Protein 1ZLM (pdb70)

Organism: Homo sapiens (NCBI:txid9606)

Nearest PDB structures (foldseek):
  1zlm-assembly1_A  TM=1.018E+00  e=2.140E-10  Homo sapiens
  1x2k-assembly1_A  TM=9.490E-01  e=5.103E-09  Homo sapiens
  5vei-assembly1_A  TM=9.162E-01  e=1.196E-05  Homo sapiens
  4lnp-a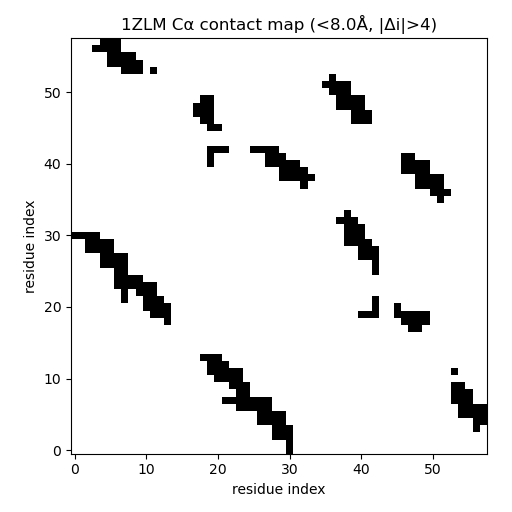ssembly1_A  TM=9.421E-01  e=3.712E-05  Homo sapiens
  4rtt-assembly2_B-2  TM=9.360E-01  e=6.180E-05  Homo sapiens

GO terms:
  GO:0001503 ossification (P, TAS)
  GO:0007165 signal transduction (P, TAS)
  GO:1904813 ficolin-1-rich granule lumen (C, TAS)
  GO:0034774 secretory granule lumen (C, TAS)
  GO:0005576 extracellular region (C, TAS)
  GO:0005515 protein binding (F, IPI)
  GO:0005576 extracellular region (C, HDA)
  GO:0005829 cytosol (C, IDA)

Sequence (58 aa):
GQVKVFRALYTFEPRTP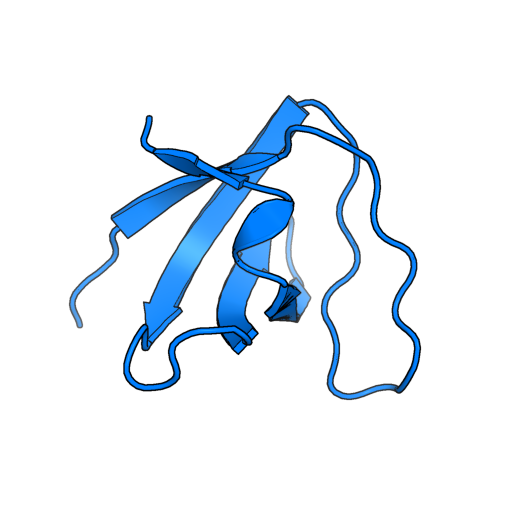DELYFEEGDIIYITDMSDTNWWKGTSKGRTGLIPSNYVAEQ

B-factor: mean 21.81, std 13.43, range [8.19, 72.54]

CATH classification: 2.30.30.40

Secondary structure (DSSP, 8-state):
---EEEEESS-B--SSTTBPPB-TT-EEEEEE--SSSEEEEEETTEEEEEEGGGEEE-

InterPro domains:
  IPR001452 SH3 domain [PF00018] (18-63)
  IPR001452 SH3 domain [PR00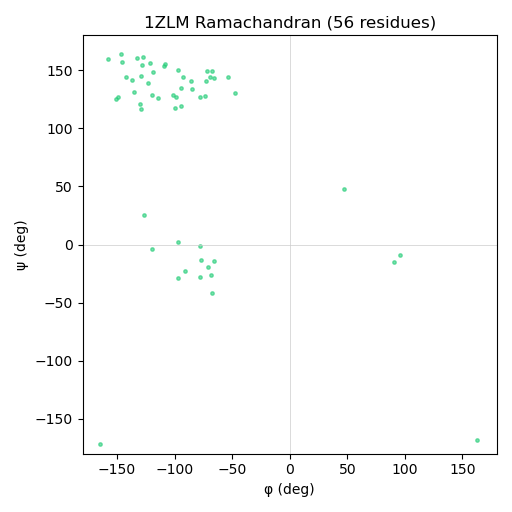452] (15-25)
  IPR001452 SH3 domain [PR00452] (29-44)
  IPR001452 SH3 domain [PR00452] (46-55)
  IPR001452 SH3 domain [PR00452] (57-69)
  IPR001452 SH3 domain [PS50002] (12-71)
  IPR001452 SH3 domain [SM00326] (15-70)
  IPR002110 Ankyrin repeat [PF12796] (77-169)
  IPR002110 Ankyrin repeat [PR01415] (106-121)
  IPR002110 Ankyrin repeat [PR01415] (155-169)
  IPR002110 Ankyrin repeat [PS50088] (139-171)
  IPR002110 Ankyrin repeat [SM00248] (72-101)
  IPR002110 Ankyrin repeat [SM00248] (105-135)
  IPR002110 Ankyrin repeat [SM00248] (139-168)
  IPR036028 SH3-like domain superfamily [SSF50044] (4-73)
  IPR036770 Ankyrin repeat-containing domain superfamily [G3DSA:1.25.40.20] (75-190)
  IPR036770 Ankyrin repeat-containing domain superfamily [SSF48403] (71-183)

Foldseek 3Di:
DDKFKKFFCAFDDDPDPQADGDGHGWIWIFDACPDPFWTWTDTDPDTHIDGPVGIDGD

Structure (mmCIF, N/CA/C/O backbone):
data_1ZLM
#
_entry.id   1ZLM
#
_cell.length_a   36.810
_cell.length_b   80.480
_cell.length_c   49.160
_cell.angle_alpha   90.00
_cell.angle_beta   90.00
_cell.angle_gamma   90.00
#
_symmetry.space_group_name_H-M   'C 2 2 21'
#
loop_
_entity.id
_entity.type
_entity.pdbx_description
1 polymer 'Osteoclast stimulating factor 1'
2 water water
#
loop_
_atom_site.group_PDB
_atom_site.id
_atom_site.type_symbol
_atom_site.label_atom_id
_atom_site.label_alt_id
_atom_site.label_comp_id
_atom_site.label_asym_id
_atom_site.label_entity_id
_atom_site.label_seq_id
_atom_site.pdbx_PDB_ins_code
_atom_site.Cartn_x
_atom_site.Cartn_y
_atom_site.Cartn_z
_atom_site.occupancy
_atom_site.B_iso_or_equiv
_atom_site.auth_seq_id
_atom_site.auth_comp_id
_atom_site.auth_asym_id
_atom_site.auth_atom_id
_atom_site.pdbx_PDB_model_num
ATOM 1 N N . GLY A 1 1 ? 29.092 -78.463 94.221 1.00 36.49 12 GLY A N 1
ATOM 2 C CA . GLY A 1 1 ? 27.946 -77.607 94.582 1.00 30.74 12 GLY A CA 1
ATOM 3 C C . GLY A 1 1 ? 26.647 -78.117 94.012 1.00 24.68 12 GLY A C 1
ATOM 4 O O . GLY A 1 1 ? 25.570 -77.702 94.483 1.00 26.66 12 GLY A O 1
ATOM 5 N N . GLN A 1 2 ? 26.645 -78.973 92.976 1.00 22.02 13 GLN A N 1
ATOM 6 C CA . GLN A 1 2 ? 25.337 -79.422 92.514 1.00 22.62 13 GLN A CA 1
ATOM 7 C C . GLN A 1 2 ? 24.628 -80.395 93.451 1.00 21.37 13 GLN A C 1
ATOM 8 O O . GLN A 1 2 ? 25.273 -81.183 94.169 1.00 25.23 13 GLN A O 1
ATOM 14 N N . VAL A 1 3 ? 23.311 -80.351 93.458 1.00 20.31 14 VAL A N 1
ATOM 15 C CA . VAL A 1 3 ? 22.417 -81.174 94.289 1.00 18.59 14 VAL A CA 1
ATOM 16 C C . VAL A 1 3 ? 21.281 -81.696 93.427 1.00 18.76 14 VAL A C 1
ATOM 17 O O . VAL A 1 3 ? 20.693 -80.940 92.665 1.00 21.95 14 VAL A O 1
ATOM 21 N N . LYS A 1 4 ? 20.988 -82.990 93.481 1.00 18.83 15 LYS A N 1
ATOM 22 C CA . LYS A 1 4 ? 19.853 -83.575 92.777 1.00 18.33 15 LYS A CA 1
ATOM 23 C C . LYS A 1 4 ? 18.915 -84.188 93.831 1.00 17.74 15 LYS A C 1
ATOM 24 O O . LYS A 1 4 ? 19.390 -84.673 94.848 1.00 19.42 15 LYS A O 1
ATOM 30 N N . VAL A 1 5 ? 17.627 -84.204 93.592 1.00 16.35 16 VAL A N 1
ATOM 31 C CA . VAL A 1 5 ? 16.668 -84.540 94.620 1.00 16.62 16 VAL A CA 1
ATOM 32 C C . VAL A 1 5 ? 15.952 -85.828 94.273 1.00 15.54 16 VAL A C 1
ATOM 33 O O . VAL A 1 5 ? 15.382 -85.976 93.189 1.00 16.89 16 VAL A O 1
ATOM 37 N N . PHE A 1 6 ? 15.994 -86.766 95.212 1.00 15.29 17 PHE A N 1
ATOM 38 C CA . PHE A 1 6 ? 15.449 -88.109 95.063 1.00 14.60 17 PHE A CA 1
ATOM 39 C C . PHE A 1 6 ? 14.505 -88.446 96.203 1.00 13.26 17 PHE A C 1
ATOM 40 O O . PHE A 1 6 ? 14.578 -87.848 97.264 1.00 15.46 17 PHE A O 1
ATOM 48 N N . ARG A 1 7 ? 13.667 -89.453 96.000 1.00 13.96 18 ARG A N 1
ATOM 49 C CA . ARG A 1 7 ? 12.811 -89.958 97.046 1.00 13.42 18 ARG A CA 1
ATOM 50 C C . ARG A 1 7 ? 13.095 -91.459 97.223 1.00 11.00 18 ARG A C 1
ATOM 51 O O . ARG A 1 7 ? 13.266 -92.162 96.245 1.00 13.31 18 ARG A O 1
ATOM 59 N N . ALA A 1 8 ? 13.118 -91.854 98.482 1.00 10.68 19 ALA A N 1
ATOM 60 C CA . ALA A 1 8 ? 13.341 -93.257 98.781 1.00 10.13 19 ALA A CA 1
ATOM 61 C C . ALA A 1 8 ? 12.132 -94.121 98.465 1.00 10.03 19 ALA A C 1
ATOM 62 O O . ALA A 1 8 ? 11.010 -93.911 98.939 1.00 10.96 19 ALA A O 1
ATOM 64 N N . LEU A 1 9 ? 12.347 -95.182 97.687 1.00 10.51 20 LEU A N 1
ATOM 65 C CA . LEU A 1 9 ? 11.345 -96.199 97.369 1.00 11.00 20 LEU A CA 1
ATOM 66 C C . LEU A 1 9 ? 11.126 -97.189 98.508 1.00 10.21 20 LEU A C 1
ATOM 67 O O . LEU A 1 9 ? 10.022 -97.742 98.617 1.00 10.83 20 LEU A O 1
ATOM 72 N N . TYR A 1 10 ? 12.147 -97.402 99.324 1.00 9.87 21 TYR A N 1
ATOM 73 C CA . TYR A 1 10 ? 12.153 -98.378 100.406 1.00 10.32 21 TYR A CA 1
ATOM 74 C C . TYR A 1 10 ? 12.978 -97.835 101.557 1.00 9.28 21 TYR A C 1
ATOM 75 O O . TYR A 1 10 ? 13.833 -96.970 101.325 1.00 10.64 21 TYR A O 1
ATOM 84 N N . THR A 1 11 ? 12.755 -98.299 102.778 1.00 9.46 22 THR A N 1
ATOM 85 C CA . THR A 1 11 ? 13.675 -98.028 103.871 1.00 9.55 22 THR A CA 1
ATOM 86 C C . THR A 1 11 ? 14.975 -98.764 103.671 1.00 9.16 22 THR A C 1
ATOM 87 O O . THR A 1 11 ? 14.990 -99.911 103.169 1.00 11.26 22 THR A O 1
ATOM 91 N N . PHE A 1 12 ? 16.078 -98.167 104.058 1.00 9.14 23 PHE A N 1
ATOM 92 C CA . PHE A 1 12 ? 17.420 -98.741 103.918 1.00 9.05 23 PHE A CA 1
ATOM 93 C C . PHE A 1 12 ? 18.154 -98.647 105.265 1.00 8.83 23 PHE A C 1
ATOM 94 O O . PHE A 1 12 ? 18.372 -97.539 105.787 1.00 9.19 23 PHE A O 1
ATOM 102 N N . GLU A 1 13 ? 18.547 -99.809 105.755 1.00 8.91 24 GLU A N 1
ATOM 103 C CA . GLU A 1 13 ? 19.396 -99.930 106.942 1.00 9.61 24 GLU A CA 1
ATOM 104 C C . GLU A 1 13 ? 20.846 -100.034 106.523 1.00 9.81 24 GLU A C 1
ATOM 105 O O . GLU A 1 13 ? 21.212 -100.981 105.828 1.00 11.13 24 GLU A O 1
ATOM 111 N N . PRO A 1 14 ? 21.704 -99.110 106.921 1.00 9.26 25 PRO A N 1
ATOM 112 C CA . PRO A 1 14 ? 23.102 -99.182 106.519 1.00 10.28 25 PRO A CA 1
ATOM 113 C C . PRO A 1 14 ? 23.755 -100.516 106.848 1.00 10.12 25 PRO A C 1
ATOM 114 O O . PRO A 1 14 ? 23.503 -101.096 107.909 1.00 11.90 25 PRO A O 1
ATOM 118 N N . ARG A 1 15 ? 24.633 -100.917 105.937 1.00 11.16 26 ARG A N 1
ATOM 119 C CA . ARG A 1 15 ? 25.404 -102.160 106.142 1.00 12.22 26 ARG A CA 1
ATOM 120 C C . ARG A 1 15 ? 26.711 -101.868 106.848 1.00 12.66 26 ARG A C 1
ATOM 121 O O . ARG A 1 15 ? 27.345 -102.790 107.394 1.00 16.18 26 ARG A O 1
ATOM 129 N N . THR A 1 16 ? 27.190 -100.624 106.754 1.00 12.65 27 THR A N 1
ATOM 130 C CA . THR A 1 16 ? 28.466 -100.181 107.321 1.00 13.23 27 THR A CA 1
ATOM 131 C C . THR A 1 16 ? 28.262 -98.729 107.755 1.00 13.41 27 THR A C 1
ATOM 132 O O . THR A 1 16 ? 27.314 -98.066 107.319 1.00 12.73 27 THR A O 1
ATOM 136 N N . PRO A 1 17 ? 29.164 -98.208 108.583 1.00 14.43 28 PRO A N 1
ATOM 137 C CA . PRO A 1 17 ? 29.028 -96.826 109.024 1.00 16.08 28 PRO A CA 1
ATOM 138 C C . PRO A 1 17 ? 29.181 -95.803 107.914 1.00 14.12 28 PRO A C 1
ATOM 139 O O . PRO A 1 17 ? 28.868 -94.636 108.114 1.00 16.51 28 PRO A O 1
ATOM 143 N N . ASP A 1 18 ? 29.704 -96.218 106.731 1.00 14.31 29 ASP A N 1
ATOM 144 C CA . ASP A 1 18 ? 29.776 -95.259 105.596 1.00 14.62 29 ASP A CA 1
ATOM 145 C C . ASP A 1 18 ? 28.442 -95.032 104.898 1.00 11.84 29 ASP A C 1
ATOM 146 O O . ASP A 1 18 ? 28.320 -94.139 104.064 1.00 13.65 29 ASP A O 1
ATOM 151 N N . GLU A 1 19 ? 27.455 -95.881 105.184 1.00 10.61 30 GLU A N 1
ATOM 152 C CA . GLU A 1 19 ? 26.191 -95.873 104.442 1.00 9.46 30 GLU A CA 1
ATOM 153 C C . GLU A 1 19 ? 25.150 -95.058 105.218 1.00 9.74 30 GLU A C 1
ATOM 154 O O . GLU A 1 19 ? 25.192 -94.957 106.458 1.00 11.77 30 GLU A O 1
ATOM 160 N N . LEU A 1 20 ? 24.244 -94.454 104.487 1.00 9.02 31 LEU A N 1
ATOM 161 C CA . LEU A 1 20 ? 23.265 -93.506 105.020 1.00 9.13 31 LEU A CA 1
ATOM 162 C C . LEU A 1 20 ? 21.934 -94.191 105.252 1.00 8.69 31 LEU A C 1
ATOM 163 O O . LEU A 1 20 ? 21.319 -94.745 104.336 1.00 9.34 31 LEU A O 1
ATOM 168 N N . TYR A 1 21 ? 21.404 -94.055 106.473 1.00 8.27 32 TYR A N 1
ATOM 169 C CA . TYR A 1 21 ? 20.048 -94.512 106.791 1.00 8.45 32 TYR A CA 1
ATOM 170 C C . TYR A 1 21 ? 19.019 -93.624 106.177 1.00 8.46 32 TYR A C 1
ATOM 171 O O . TYR A 1 21 ? 19.119 -92.391 106.191 1.00 9.10 32 TYR A O 1
ATOM 180 N N . PHE A 1 22 ? 17.931 -94.243 105.679 1.00 8.19 33 PHE A N 1
ATOM 181 C CA . PHE A 1 22 ? 16.752 -93.441 105.302 1.00 8.99 33 PHE A CA 1
ATOM 182 C C . PHE A 1 22 ? 15.533 -94.334 105.315 1.00 8.62 33 PHE A C 1
ATOM 183 O O . PHE A 1 22 ? 15.654 -95.560 105.259 1.00 9.13 33 PHE A O 1
ATOM 191 N N . GLU A 1 23 ? 14.367 -93.721 105.416 1.00 8.79 34 GLU A N 1
ATOM 192 C CA . GLU A 1 23 ? 13.094 -94.441 105.429 1.00 9.16 34 GLU A CA 1
ATOM 193 C C . GLU A 1 23 ? 12.346 -94.202 104.134 1.00 9.32 34 GLU A C 1
ATOM 194 O O . GLU A 1 23 ? 12.469 -93.164 103.480 1.00 10.21 34 GLU A O 1
ATOM 200 N N . GLU A 1 24 ? 11.496 -95.185 103.792 1.00 9.72 35 GLU A N 1
ATOM 201 C CA . GLU A 1 24 ? 10.625 -95.088 102.619 1.00 10.49 35 GLU A CA 1
ATOM 202 C C . GLU A 1 24 ? 9.903 -93.742 102.581 1.00 10.30 35 GLU A C 1
ATOM 203 O O . GLU A 1 24 ? 9.309 -93.350 103.597 1.00 11.58 35 GLU A O 1
ATOM 209 N N . GLY A 1 25 ? 9.937 -93.059 101.443 1.00 11.02 36 GLY A N 1
ATOM 210 C CA . GLY A 1 25 ? 9.278 -91.740 101.306 1.00 12.79 36 GLY A CA 1
ATOM 211 C C . GLY A 1 25 ? 10.171 -90.572 101.647 1.00 12.44 36 GLY A C 1
ATOM 212 O O . GLY A 1 25 ? 9.810 -89.423 101.313 1.00 14.95 36 GLY A O 1
ATOM 213 N N . ASP A 1 26 ? 11.323 -90.808 102.319 1.00 11.45 37 ASP A N 1
ATOM 214 C CA . ASP A 1 26 ? 12.180 -89.662 102.654 1.00 12.37 37 ASP A CA 1
ATOM 215 C C . ASP A 1 26 ? 12.786 -89.037 101.407 1.00 11.49 37 ASP A C 1
ATOM 216 O 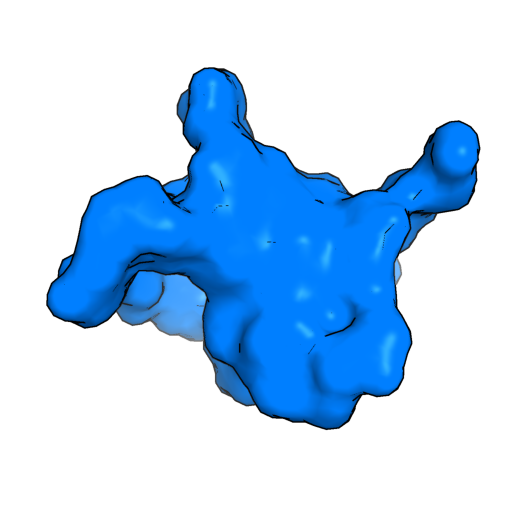O . ASP A 1 26 ? 13.050 -89.702 100.383 1.00 12.60 37 ASP A O 1
ATOM 221 N N . ILE A 1 27 ? 13.024 -87.747 101.460 1.00 12.72 38 ILE A N 1
ATOM 222 C CA . ILE A 1 27 ? 13.796 -87.047 100.408 1.00 13.65 38 ILE A CA 1
ATOM 223 C C . ILE A 1 27 ? 15.262 -87.182 100.712 1.00 13.44 38 ILE A C 1
ATOM 224 O O . ILE A 1 27 ? 15.753 -87.018 101.841 1.00 15.95 38 ILE A O 1
ATOM 229 N N . ILE A 1 28 ? 16.008 -87.531 99.657 1.00 13.82 39 ILE A N 1
ATOM 230 C CA . ILE A 1 28 ? 17.472 -87.679 99.707 1.00 13.14 39 ILE A CA 1
ATOM 231 C C . ILE A 1 28 ? 18.078 -86.693 98.716 1.00 12.50 39 ILE A C 1
ATOM 232 O O . ILE A 1 28 ? 17.695 -86.661 97.553 1.00 14.49 39 ILE A O 1
ATOM 237 N N . TYR A 1 29 ? 19.037 -85.907 99.181 1.00 13.39 40 TYR A N 1
ATOM 238 C CA . TYR A 1 29 ? 19.723 -84.920 98.367 1.00 13.92 40 TYR A CA 1
ATOM 239 C C . TYR A 1 29 ? 21.037 -85.553 97.956 1.00 14.13 40 TYR A C 1
ATOM 240 O O . TYR A 1 29 ? 21.866 -85.857 98.806 1.00 15.98 40 TYR A O 1
ATOM 249 N N . ILE A 1 30 ? 21.249 -85.747 96.671 1.00 14.94 41 ILE A N 1
ATOM 250 C CA . ILE A 1 30 ? 22.399 -86.444 96.141 1.00 14.49 41 ILE A CA 1
ATOM 251 C C . ILE A 1 30 ? 23.437 -85.464 95.611 1.00 15.33 41 ILE A C 1
ATOM 252 O O . ILE A 1 30 ? 23.112 -84.587 94.822 1.00 17.53 41 ILE A O 1
ATOM 257 N N . THR A 1 31 ? 24.693 -85.616 96.040 1.00 17.62 42 THR A N 1
ATOM 258 C CA . THR A 1 31 ? 25.754 -84.713 95.644 1.00 18.49 42 THR A CA 1
ATOM 259 C C . THR A 1 31 ? 26.863 -85.436 94.903 1.00 20.26 42 THR A C 1
ATOM 260 O O . THR A 1 31 ? 27.790 -84.800 94.426 1.00 23.14 42 THR A O 1
ATOM 264 N N . ASP A 1 32 ? 26.849 -86.730 94.747 1.00 19.47 43 ASP A N 1
ATOM 265 C CA . ASP A 1 32 ? 27.828 -87.440 93.897 1.00 18.95 43 ASP A CA 1
ATOM 266 C C . ASP A 1 32 ? 27.166 -88.693 93.355 1.00 17.71 43 ASP A C 1
ATOM 267 O O . ASP A 1 32 ? 26.738 -89.532 94.138 1.00 19.49 43 ASP A O 1
ATOM 272 N N . MET A 1 33 ? 27.158 -88.858 92.049 1.00 20.01 44 MET A N 1
ATOM 273 C CA . MET A 1 33 ? 26.563 -89.960 91.308 1.00 22.27 44 MET A CA 1
ATOM 274 C C . MET A 1 33 ? 27.603 -90.580 90.378 1.00 23.61 44 MET A C 1
ATOM 275 O O . MET A 1 33 ? 27.287 -91.244 89.378 1.00 24.31 44 MET A O 1
ATOM 280 N N . SER A 1 34 ? 28.880 -90.444 90.719 1.00 21.60 45 SER A N 1
ATOM 281 C CA . SER A 1 34 ? 29.946 -91.006 89.851 1.00 24.38 45 SER A CA 1
ATOM 282 C C . SER A 1 34 ? 30.049 -92.531 89.754 1.00 21.83 45 SER A C 1
ATOM 283 O O . SER A 1 34 ? 30.579 -93.067 88.766 1.00 25.32 45 SER A O 1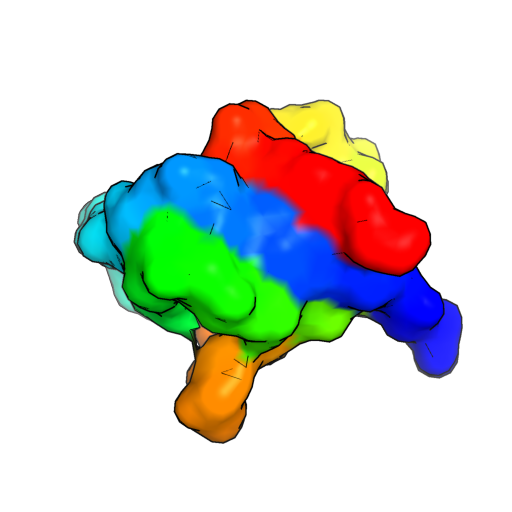
ATOM 286 N N . ASP A 1 35 ? 29.614 -93.225 90.758 1.00 19.73 46 ASP A N 1
ATOM 287 C CA . ASP A 1 35 ? 29.460 -94.664 90.776 1.00 18.86 46 ASP A CA 1
ATOM 288 C C . ASP A 1 35 ? 28.037 -95.041 90.354 1.00 22.13 46 ASP A C 1
ATOM 289 O O . ASP A 1 35 ? 27.074 -94.341 90.725 1.00 22.91 46 ASP A O 1
ATOM 294 N N . THR A 1 36 ? 27.844 -96.138 89.638 1.00 18.84 47 THR A N 1
ATOM 295 C CA . THR A 1 36 ? 26.502 -96.546 89.186 1.00 17.87 47 THR A CA 1
ATOM 296 C C . THR A 1 36 ? 25.598 -96.955 90.338 1.00 15.70 47 THR A C 1
ATOM 297 O O . THR A 1 36 ? 24.376 -96.620 90.336 1.00 16.90 47 THR A O 1
ATOM 301 N N . ASN A 1 37 ? 26.170 -97.702 91.303 1.00 16.05 48 ASN A N 1
ATOM 302 C CA . ASN A 1 37 ? 25.340 -98.331 92.328 1.00 14.70 48 ASN A CA 1
ATOM 303 C C . ASN A 1 37 ? 25.237 -97.565 93.64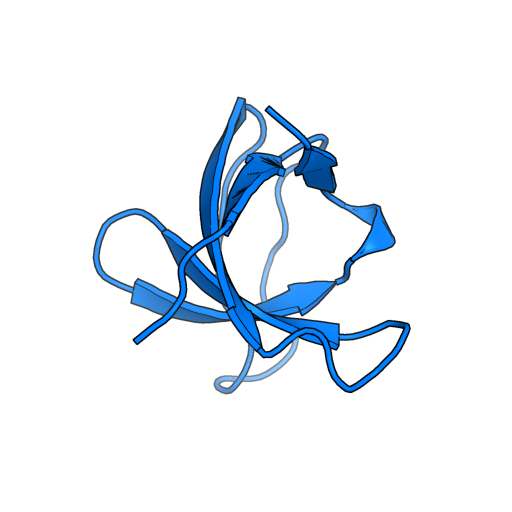3 1.00 13.09 48 ASN A C 1
ATOM 304 O O . ASN A 1 37 ? 24.260 -97.788 94.351 1.00 13.19 48 ASN A O 1
ATOM 309 N N . TRP A 1 38 ? 26.251 -96.796 94.010 1.00 12.86 49 TRP A N 1
ATOM 310 C CA . TRP A 1 38 ? 26.330 -96.193 95.343 1.00 12.35 49 TRP A CA 1
ATOM 311 C C . TRP A 1 38 ? 26.609 -94.722 95.204 1.00 13.10 49 TRP A C 1
ATOM 312 O O . TRP A 1 38 ? 27.639 -94.326 94.620 1.00 14.80 49 TRP A O 1
ATOM 323 N N . TRP A 1 39 ? 25.657 -93.896 95.653 1.00 12.63 50 TRP A N 1
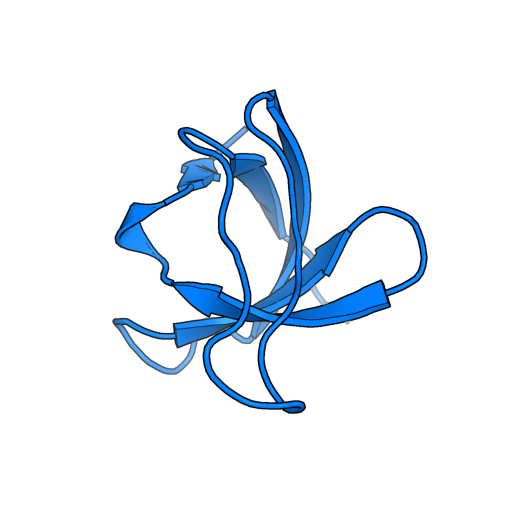ATOM 324 C CA . TRP A 1 39 ? 25.726 -92.442 95.520 1.00 12.40 50 TRP A CA 1
ATOM 325 C C . TRP A 1 39 ? 25.991 -91.782 96.849 1.00 13.50 50 TRP A C 1
ATOM 326 O O . TRP A 1 39 ? 25.654 -92.360 97.894 1.00 15.10 50 TRP A O 1
ATOM 337 N N . LYS A 1 40 ? 26.550 -90.593 96.874 1.00 13.66 51 LYS A N 1
ATOM 338 C CA . LYS A 1 40 ? 26.709 -89.832 98.106 1.00 13.92 51 LYS A CA 1
ATOM 339 C C . LYS A 1 40 ? 25.536 -88.900 98.229 1.00 13.88 51 LYS A C 1
ATOM 340 O O . LYS A 1 40 ? 25.184 -88.173 97.312 1.00 15.93 51 LYS A O 1
ATOM 346 N N . GLY A 1 41 ? 24.972 -88.864 99.426 1.00 15.16 52 GLY A N 1
ATOM 347 C CA . GLY A 1 41 ? 23.900 -87.915 99.643 1.00 20.05 52 GLY A CA 1
ATOM 348 C C . GLY A 1 41 ? 23.609 -87.719 101.142 1.00 12.72 52 GLY A C 1
ATOM 349 O O . GLY A 1 41 ? 24.397 -88.131 101.994 1.00 13.87 52 GLY A O 1
ATOM 350 N N . THR A 1 42 ? 22.525 -87.001 101.346 1.00 13.76 53 THR A N 1
ATOM 351 C CA . THR A 1 42 ? 22.172 -86.590 102.711 1.00 15.19 53 THR A CA 1
ATOM 352 C C . THR A 1 42 ? 20.657 -86.664 102.836 1.00 12.42 53 THR A C 1
ATOM 353 O O . THR A 1 42 ? 19.899 -86.416 101.890 1.00 14.45 53 THR A O 1
ATOM 357 N N . SER A 1 43 ? 20.208 -87.053 104.026 1.00 11.31 54 SER A N 1
ATOM 358 C CA . SER A 1 43 ? 18.785 -87.160 104.325 1.00 12.66 54 SER A CA 1
ATOM 359 C C . SER A 1 43 ? 18.615 -86.863 105.806 1.00 12.54 54 SER A C 1
ATOM 360 O O . SER A 1 43 ? 19.343 -87.461 106.624 1.00 12.89 54 SER A O 1
ATOM 363 N N . LYS A 1 44 ? 17.745 -85.934 106.128 1.00 15.58 55 LYS A N 1
ATOM 364 C CA . LYS A 1 44 ? 17.414 -85.669 107.541 1.00 18.29 55 LYS A CA 1
ATOM 365 C C . LYS A 1 44 ? 18.604 -85.552 108.459 1.00 22.54 55 LYS A C 1
ATOM 366 O O . LYS A 1 44 ? 18.727 -86.209 109.523 1.00 29.20 55 LYS A O 1
ATOM 372 N N . GLY A 1 45 ? 19.594 -84.780 108.077 1.00 22.46 56 GLY A N 1
ATOM 373 C CA . GLY A 1 45 ? 20.619 -84.511 109.090 1.00 20.99 56 GLY A CA 1
ATOM 374 C C . GLY A 1 45 ? 21.827 -85.424 109.028 1.00 16.18 56 GLY A C 1
ATOM 375 O O . GLY A 1 45 ? 22.796 -85.201 109.720 1.00 20.96 56 GLY A O 1
ATOM 376 N N . ARG A 1 46 ? 21.809 -86.485 108.222 1.00 13.16 57 ARG A N 1
ATOM 377 C CA . ARG A 1 46 ? 22.905 -87.412 108.111 1.00 11.32 57 ARG A CA 1
ATOM 378 C C . ARG A 1 46 ? 23.408 -87.480 106.682 1.00 11.98 57 ARG A C 1
ATOM 379 O O . ARG A 1 46 ? 22.635 -87.185 105.750 1.00 12.93 57 ARG A O 1
ATOM 387 N N . THR A 1 47 ? 24.681 -87.885 106.504 1.00 12.17 58 THR A N 1
ATOM 388 C CA . THR A 1 47 ? 25.251 -88.031 105.173 1.0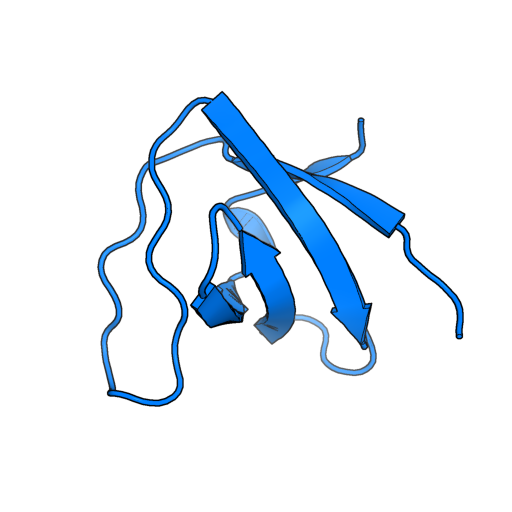0 13.62 58 THR A CA 1
ATOM 389 C C . THR A 1 47 ? 25.869 -89.411 105.030 1.00 12.48 58 THR A C 1
ATOM 390 O O . THR A 1 47 ? 26.283 -90.019 106.008 1.00 13.96 58 THR A O 1
ATOM 394 N N . GLY A 1 48 ? 25.956 -89.904 103.801 1.00 11.86 59 GLY A N 1
ATOM 395 C CA . GLY A 1 48 ? 26.656 -91.164 103.550 1.00 12.09 59 GLY A CA 1
ATOM 396 C C . GLY A 1 48 ? 26.245 -91.704 102.186 1.00 11.27 59 GLY A C 1
ATOM 397 O O . GLY A 1 48 ? 25.615 -91.030 101.380 1.00 13.12 59 GLY A O 1
ATOM 398 N N . LEU A 1 49 ? 26.653 -92.982 101.991 1.00 10.53 60 LEU A N 1
ATOM 399 C CA . LEU A 1 49 ? 26.418 -93.660 100.716 1.00 11.69 60 LEU A CA 1
ATOM 400 C C . LEU A 1 49 ? 25.038 -94.295 100.686 1.00 10.45 60 LEU A C 1
ATOM 401 O O . LEU A 1 49 ? 24.580 -94.898 101.676 1.00 10.00 60 LEU A O 1
ATOM 406 N N . ILE A 1 50 ? 24.372 -94.212 99.528 1.00 10.47 61 ILE A N 1
ATOM 407 C CA . ILE A 1 50 ? 23.044 -94.777 99.362 1.00 11.10 61 ILE A CA 1
ATOM 408 C C . ILE A 1 50 ? 23.033 -95.662 98.101 1.00 10.40 61 ILE A C 1
ATOM 409 O O . ILE A 1 50 ? 23.663 -95.369 97.095 1.00 11.45 61 ILE A O 1
ATOM 414 N N . PRO A 1 51 ? 22.269 -96.747 98.169 1.00 10.12 62 PRO A N 1
ATOM 415 C CA . PRO A 1 51 ? 22.129 -97.593 96.968 1.00 11.00 62 PRO A CA 1
ATOM 416 C C . PRO A 1 51 ? 21.158 -96.964 95.996 1.00 10.84 62 PRO A C 1
ATOM 417 O O . PRO A 1 51 ? 20.003 -96.669 96.294 1.00 10.72 62 PRO A O 1
ATOM 421 N N . SER A 1 52 ? 21.635 -96.819 94.750 1.00 11.66 63 SER A N 1
ATOM 422 C CA . SER A 1 52 ? 20.881 -96.032 93.796 1.00 12.63 63 SER A CA 1
ATOM 423 C C . SER A 1 52 ? 19.599 -96.745 93.361 1.00 12.71 63 SER A C 1
ATOM 424 O O . SER A 1 52 ? 18.652 -96.094 92.912 1.00 14.81 63 SER A O 1
ATOM 427 N N . ASN A 1 53 ? 19.479 -98.065 93.533 1.00 12.21 64 ASN A N 1
ATOM 428 C CA . ASN A 1 53 ? 18.251 -98.739 93.193 1.00 12.94 64 ASN A CA 1
ATOM 429 C C . ASN A 1 53 ? 17.156 -98.568 94.231 1.00 13.44 64 ASN A C 1
ATOM 430 O O . ASN A 1 53 ? 16.040 -99.061 94.062 1.00 14.51 64 ASN A O 1
ATOM 435 N N . TYR A 1 54 ? 17.451 -97.856 95.342 1.00 11.08 65 TYR A N 1
ATOM 436 C CA . TYR A 1 54 ? 16.447 -97.625 96.364 1.00 10.91 65 TYR A CA 1
ATOM 437 C C . TYR A 1 54 ? 15.779 -96.230 96.192 1.00 10.95 65 TYR A C 1
ATOM 438 O O . TYR A 1 54 ? 14.940 -95.923 97.043 1.00 12.19 65 TYR A O 1
ATOM 447 N N . VAL A 1 55 ? 16.140 -95.490 95.171 1.00 11.09 66 VAL A N 1
ATOM 448 C CA . VAL A 1 55 ? 15.623 -94.128 95.054 1.00 12.20 66 VAL A CA 1
ATOM 449 C C . VAL A 1 55 ? 15.106 -93.857 93.649 1.00 13.54 66 VAL A C 1
ATOM 450 O O . VAL A 1 55 ? 15.465 -94.524 92.676 1.00 16.11 66 VAL A O 1
ATOM 454 N N . ALA A 1 56 ? 14.271 -92.826 93.545 1.00 14.29 67 ALA A N 1
ATOM 455 C CA . ALA A 1 56 ? 13.700 -92.379 92.292 1.00 15.86 67 ALA A CA 1
ATOM 456 C C . ALA A 1 56 ? 13.755 -90.858 92.274 1.00 15.78 67 ALA A C 1
ATOM 457 O O . ALA A 1 56 ? 13.545 -90.213 93.253 1.00 16.28 67 ALA A O 1
ATOM 459 N N . GLU A 1 57 ? 14.054 -90.360 91.075 1.00 18.93 68 GLU A N 1
ATOM 460 C CA . GLU A 1 57 ? 14.188 -88.897 91.002 1.00 21.42 68 GLU A CA 1
ATOM 461 C C . GLU A 1 57 ? 12.878 -88.170 91.263 1.00 23.89 68 GLU A C 1
ATOM 462 O O . GLU A 1 57 ? 11.811 -88.609 90.802 1.00 30.74 68 GLU A O 1
ATOM 468 N N . GLN A 1 58 ? 12.934 -87.016 91.947 1.00 22.62 69 GLN A N 1
ATOM 469 C CA . GLN A 1 58 ? 11.778 -86.179 92.200 1.00 29.28 69 GLN A CA 1
ATOM 470 C C . GLN A 1 58 ? 11.861 -84.909 91.368 1.00 36.28 69 GLN A C 1
ATOM 471 O O . GLN A 1 58 ? 12.226 -85.003 90.180 1.00 38.41 69 GLN A O 1
#

Radius of gyration: 9.84 Å; Cα contacts (8 Å, |Δi|>4): 129; chains: 1; bounding box: 21×25×20 Å

Solvent-accessible surface area: 4008 Å² total; per-residue (Å²): 127,161,80,103,56,14,94,4,84,123,65,12,133,53,166,59,142,99,17,2,87,1,84,116,34,29,44,0,92,3,74,69,85,109,75,117,91,62,33,83,2,42,2,168,82,157,93,7,66,0,7,22,112,63,13,43,115,132